Protein AF-A0A966WEQ5-F1 (afdb_monomer)

Secondary structure (DSSP, 8-state):
--HHHHHHHT-PPPHHHHHHHHHHHHHHHHHHHHT-HHHHHSSS---STTHHHHHHHHHHIIIIIGGGT-S-EEE-SSTT-EEETSSS-HHHHHHHHHHHTTS-HHHHHHHHHHHHHHHHHHHHHHHHHHTT--

Sequence (134 aa):
MNAILKRYFSRRWSAQQVTSLVVVAGSTLMLLMTLHPELILRNNTPTGGDMGAHVYGPAYLRDFLLPHFRLTGWSNDWYSGFPMYRFYMVVPALAVLIVDLILPYGIALKIIAVLGILTLPVCTWLFGKFAKFL

Foldseek 3Di:
DDPVVVVVVVDDDDPVRVVLCCVLVVQLVVLCVVLPVVQLQDQDADDDDCSVVVLVQLVCCVPPAVVVPHQKDWDCPPPNIDIHPPPDDSVLSVQLVVQCVPGPSRNSNSCSVCVCVSCVSVVVSVVCVVVVVD

Radius of gyration: 20.9 Å; Cα contacts (8 Å, |Δi|>4): 99; chains: 1; bounding box: 40×43×58 Å

Mean predicted aligned error: 5.88 Å

Structure (mmCIF, N/CA/C/O backbone):
data_AF-A0A966WEQ5-F1
#
_entry.id   AF-A0A966WEQ5-F1
#
loop_
_atom_site.group_PDB
_atom_site.id
_atom_site.type_symbol
_atom_site.label_atom_id
_atom_site.label_alt_id
_atom_site.label_comp_id
_atom_site.label_asym_id
_atom_site.label_entity_id
_atom_site.label_seq_id
_atom_site.pdbx_PDB_ins_code
_atom_site.Cartn_x
_atom_site.Cartn_y
_atom_site.Cartn_z
_atom_site.occupancy
_atom_site.B_iso_or_equiv
_atom_site.auth_seq_id
_atom_site.auth_comp_id
_atom_site.auth_asym_id
_atom_site.auth_atom_id
_atom_site.pdbx_PDB_model_num
ATOM 1 N N . MET A 1 1 ? -7.511 -29.921 34.103 1.00 56.97 1 MET A N 1
ATOM 2 C CA . MET A 1 1 ? -7.525 -28.743 33.201 1.00 56.97 1 MET A CA 1
ATOM 3 C C . MET A 1 1 ? -6.864 -27.569 3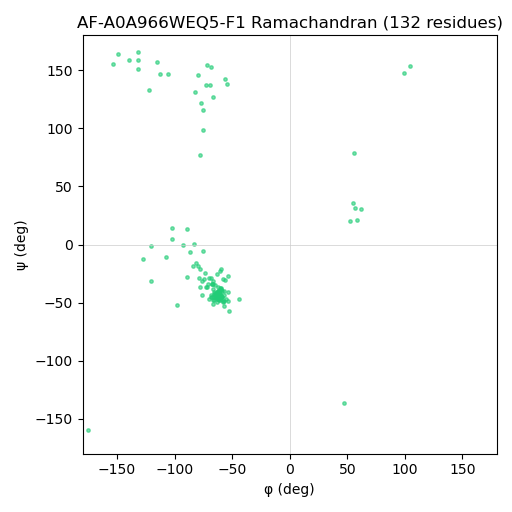3.920 1.00 56.97 1 MET A C 1
ATOM 5 O O . MET A 1 1 ? -7.384 -27.141 34.943 1.00 56.97 1 MET A O 1
ATOM 9 N N . ASN A 1 2 ? -5.683 -27.136 33.459 1.00 64.94 2 ASN A N 1
ATOM 10 C CA . ASN A 1 2 ? -4.792 -26.196 34.162 1.00 64.94 2 ASN A CA 1
ATOM 11 C C . ASN A 1 2 ? -5.479 -24.865 34.522 1.00 64.94 2 ASN A C 1
ATOM 13 O O . ASN A 1 2 ? -6.236 -24.317 33.723 1.00 64.94 2 ASN A O 1
ATOM 17 N N . ALA A 1 3 ? -5.166 -24.308 35.698 1.00 63.34 3 ALA A N 1
ATOM 18 C CA . ALA A 1 3 ? -5.679 -23.012 36.170 1.00 63.34 3 ALA A CA 1
ATOM 19 C C . ALA A 1 3 ? -5.435 -21.860 35.169 1.00 63.34 3 ALA A C 1
ATOM 21 O O . ALA A 1 3 ? -6.223 -20.920 35.085 1.00 63.34 3 ALA A O 1
ATOM 22 N N . ILE A 1 4 ? -4.389 -21.984 34.348 1.00 61.75 4 ILE A N 1
ATOM 23 C CA . ILE A 1 4 ? -4.057 -21.076 33.243 1.00 61.75 4 ILE A CA 1
ATOM 24 C C . ILE A 1 4 ? -5.142 -21.095 32.155 1.00 61.75 4 ILE A C 1
ATOM 26 O O . ILE A 1 4 ? -5.606 -20.035 31.745 1.00 61.75 4 ILE A O 1
ATOM 30 N N . LEU A 1 5 ? -5.607 -22.279 31.736 1.00 58.69 5 LEU A N 1
ATOM 31 C CA . LEU A 1 5 ? -6.692 -22.419 30.755 1.00 58.69 5 LEU A CA 1
ATOM 32 C C . LEU A 1 5 ? -7.995 -21.828 31.303 1.00 58.69 5 LEU A C 1
ATOM 34 O O . LEU A 1 5 ? -8.646 -21.047 30.615 1.00 58.69 5 LEU A O 1
ATOM 38 N N . LYS A 1 6 ? -8.332 -22.097 32.574 1.00 57.22 6 LYS A N 1
ATOM 39 C CA . LYS A 1 6 ? -9.501 -21.475 33.222 1.00 57.22 6 LYS A CA 1
ATOM 40 C C . LYS A 1 6 ? -9.428 -19.945 33.210 1.00 57.22 6 LYS A C 1
ATOM 42 O O . LYS A 1 6 ? -10.441 -19.325 32.929 1.00 57.22 6 LYS A O 1
ATOM 47 N N . ARG A 1 7 ? -8.256 -19.342 33.442 1.00 57.62 7 ARG A N 1
ATOM 48 C CA . ARG A 1 7 ? -8.062 -17.878 33.438 1.00 57.62 7 ARG A CA 1
ATOM 49 C C . ARG A 1 7 ? -8.247 -17.239 32.055 1.00 57.62 7 ARG A C 1
ATOM 51 O O . ARG A 1 7 ? -8.742 -16.116 31.982 1.00 57.62 7 ARG A O 1
ATOM 58 N N . TYR A 1 8 ? -7.879 -17.936 30.977 1.00 58.94 8 TYR A N 1
ATOM 59 C CA . TYR A 1 8 ? -8.161 -17.485 29.607 1.00 58.94 8 TYR A CA 1
ATOM 60 C C . TYR A 1 8 ? -9.660 -17.541 29.290 1.00 58.94 8 TYR A C 1
ATOM 62 O O . TYR A 1 8 ? -10.205 -16.575 28.763 1.00 58.94 8 TYR A O 1
ATOM 70 N N . PHE A 1 9 ? -10.340 -18.624 29.678 1.00 59.03 9 PHE A N 1
ATOM 71 C CA . PHE A 1 9 ? -11.778 -18.794 29.434 1.00 59.03 9 PHE A CA 1
ATOM 72 C C . PHE A 1 9 ? -12.679 -17.999 30.399 1.00 59.03 9 PHE A C 1
ATOM 74 O O . PHE A 1 9 ? -13.825 -17.717 30.066 1.00 59.03 9 PHE A O 1
ATOM 81 N N . SER A 1 10 ? -12.190 -17.602 31.580 1.00 60.56 10 SER A N 1
ATOM 82 C CA . SER A 1 10 ? -12.974 -16.874 32.592 1.00 60.56 10 SER A CA 1
ATOM 83 C C . SER A 1 10 ? -12.871 -15.350 32.494 1.00 60.56 10 SER A C 1
ATOM 85 O O . SER A 1 10 ? -13.453 -14.645 33.323 1.00 60.56 10 SER A O 1
ATOM 87 N N . ARG A 1 11 ? -12.101 -14.810 31.541 1.00 73.06 11 ARG A N 1
ATOM 88 C CA . ARG A 1 11 ? -11.922 -13.361 31.405 1.00 73.06 11 ARG A CA 1
ATOM 89 C C . ARG A 1 11 ? -13.178 -12.741 30.794 1.00 73.06 11 ARG A C 1
ATOM 91 O O . ARG A 1 11 ? -13.363 -12.749 29.581 1.00 73.06 11 ARG A O 1
ATOM 98 N N . ARG A 1 12 ? -14.040 -12.184 31.647 1.00 81.56 12 ARG A N 1
ATOM 99 C CA . ARG A 1 12 ? -15.181 -11.370 31.211 1.00 81.56 12 ARG A CA 1
ATOM 100 C C . ARG A 1 12 ? -14.663 -10.089 30.561 1.00 81.56 12 ARG A C 1
ATOM 102 O O . ARG A 1 12 ? -13.841 -9.385 31.147 1.00 81.56 12 ARG A O 1
ATOM 109 N N . TRP A 1 13 ? -15.119 -9.822 29.344 1.00 85.06 13 TRP A N 1
ATOM 110 C CA . TRP A 1 13 ? -14.806 -8.592 28.626 1.00 85.06 13 TRP A CA 1
ATOM 111 C C . TRP A 1 13 ? -15.572 -7.434 29.264 1.00 85.06 13 TRP A C 1
ATOM 113 O O . TRP A 1 13 ? -16.745 -7.589 29.606 1.00 85.06 13 TRP A O 1
ATOM 123 N N . SER A 1 14 ? -14.922 -6.282 29.439 1.00 90.75 14 SER A N 1
ATOM 124 C CA . SER A 1 14 ? -15.632 -5.077 29.872 1.00 90.75 14 SER A CA 1
ATOM 125 C C . SER A 1 14 ? -16.510 -4.541 28.737 1.00 90.75 14 SER A C 1
ATOM 127 O O . SER A 1 14 ? -16.202 -4.745 27.561 1.00 90.75 14 SER A O 1
ATOM 129 N N . ALA A 1 15 ? -17.579 -3.813 29.075 1.00 91.19 15 ALA A N 1
ATOM 130 C CA . ALA A 1 15 ? -18.443 -3.180 28.076 1.00 91.19 15 ALA A CA 1
ATOM 131 C C . ALA A 1 15 ? -17.632 -2.304 27.106 1.00 91.19 15 ALA A C 1
ATOM 133 O O . ALA A 1 15 ? -17.809 -2.385 25.898 1.00 91.19 15 ALA A O 1
ATOM 134 N N . GLN A 1 16 ? -16.651 -1.564 27.623 1.00 90.19 16 GLN A N 1
ATOM 135 C CA . GLN A 1 16 ? -15.736 -0.758 26.819 1.00 90.19 16 GLN A CA 1
ATOM 136 C C . GLN A 1 16 ? -14.917 -1.588 25.816 1.00 90.19 16 GLN A C 1
ATOM 138 O O . GLN A 1 16 ? -14.740 -1.168 24.671 1.00 90.19 16 GLN A O 1
ATOM 143 N N . GLN A 1 17 ? -14.407 -2.758 26.222 1.00 91.75 17 GLN A N 1
ATOM 144 C CA . GLN A 1 17 ? -13.651 -3.642 25.328 1.00 91.75 17 GLN A CA 1
ATOM 145 C C . GLN A 1 17 ? -14.536 -4.191 24.211 1.00 91.75 17 GLN A C 1
ATOM 147 O O . GLN A 1 17 ? -14.103 -4.237 23.061 1.00 91.75 17 GLN A O 1
ATOM 152 N N . VAL A 1 18 ? -15.773 -4.568 24.545 1.00 94.75 18 VAL A N 1
ATOM 153 C CA . VAL A 1 18 ? -16.762 -5.026 23.564 1.00 94.75 18 VAL A CA 1
ATOM 154 C C . VAL A 1 18 ? -17.101 -3.897 22.591 1.00 94.75 18 VAL A C 1
ATOM 156 O O . VAL A 1 18 ? -16.988 -4.092 21.385 1.00 94.75 18 VAL A O 1
ATOM 159 N N . THR A 1 19 ? -17.419 -2.699 23.088 1.00 94.62 19 THR A N 1
ATOM 160 C CA . THR A 1 19 ? -17.726 -1.535 22.243 1.00 94.62 19 THR A CA 1
ATOM 161 C C . THR A 1 19 ? -16.558 -1.176 21.328 1.00 94.62 19 THR A C 1
ATOM 163 O O . THR A 1 19 ? -16.760 -0.980 20.134 1.00 94.62 19 THR A O 1
ATOM 166 N N . SER A 1 20 ? -15.327 -1.152 21.848 1.00 95.38 20 SER A N 1
ATOM 167 C CA . SER A 1 20 ? -14.131 -0.867 21.042 1.00 95.38 20 SER A CA 1
ATOM 168 C C . SER A 1 20 ? -13.955 -1.882 19.915 1.00 95.38 20 SER A C 1
ATOM 170 O O . SER A 1 20 ? -13.705 -1.498 18.776 1.00 95.38 20 SER A O 1
ATOM 172 N N . LEU A 1 21 ? -14.115 -3.174 20.223 1.00 95.81 21 LEU A N 1
ATOM 173 C CA . LEU A 1 21 ? -14.024 -4.236 19.227 1.00 95.81 21 LEU A CA 1
ATOM 174 C C . LEU A 1 21 ? -15.092 -4.065 18.143 1.00 95.81 21 LEU A C 1
ATOM 176 O O . LEU A 1 21 ? -14.761 -4.119 16.964 1.00 95.81 21 LEU A O 1
ATOM 180 N N . VAL A 1 22 ? -16.347 -3.829 18.535 1.00 97.75 22 VAL A N 1
ATOM 181 C CA . VAL A 1 22 ? -17.471 -3.656 17.603 1.00 97.75 22 VAL A CA 1
ATOM 182 C C . VAL A 1 22 ? -17.255 -2.450 16.694 1.00 97.75 22 VAL A C 1
ATOM 184 O O . VAL A 1 22 ? -17.427 -2.568 15.485 1.00 97.75 22 VAL A O 1
ATOM 187 N N . VAL A 1 23 ? -16.839 -1.308 17.245 1.00 97.25 23 VAL A N 1
ATOM 188 C CA . VAL A 1 23 ? -16.619 -0.078 16.470 1.00 97.25 23 VAL A CA 1
ATOM 189 C C . VAL A 1 23 ? -15.461 -0.250 15.491 1.00 97.25 23 VAL A C 1
ATOM 191 O O . VAL A 1 23 ? -15.611 0.065 14.312 1.00 97.25 23 VAL A O 1
ATOM 194 N N . VAL A 1 24 ? -14.321 -0.780 15.946 1.00 97.94 24 VAL A N 1
ATOM 195 C CA . VAL A 1 24 ? -13.139 -0.969 15.092 1.00 97.94 24 VAL A CA 1
ATOM 196 C C . VAL A 1 24 ? -13.418 -2.011 14.013 1.00 97.94 24 VAL A C 1
ATOM 198 O O . VAL A 1 24 ? -13.231 -1.725 12.834 1.00 97.94 24 VAL A O 1
ATOM 201 N N . ALA A 1 25 ? -13.924 -3.190 14.388 1.00 98.00 25 ALA A N 1
ATOM 202 C CA . ALA A 1 25 ? -14.225 -4.253 13.435 1.00 98.00 25 ALA A CA 1
ATOM 203 C C . ALA A 1 25 ? -15.325 -3.837 12.451 1.00 98.00 25 ALA A C 1
ATOM 205 O O . ALA A 1 25 ? -15.183 -4.064 11.253 1.00 98.00 25 ALA A O 1
ATOM 206 N N . GLY A 1 26 ? -16.387 -3.185 12.934 1.00 98.19 26 GLY A N 1
ATOM 207 C CA . GLY A 1 26 ? -17.475 -2.683 12.098 1.00 98.19 26 GLY A CA 1
ATOM 208 C C . GLY A 1 26 ? -16.999 -1.637 11.092 1.00 98.19 26 GLY A C 1
ATOM 209 O O . GLY A 1 26 ? -17.312 -1.744 9.909 1.00 98.19 26 GLY A O 1
ATOM 210 N N . SER A 1 27 ? -16.174 -0.681 11.528 1.00 98.06 27 SER A N 1
ATOM 211 C CA . SER A 1 27 ? -15.609 0.352 10.647 1.00 98.06 27 SER A CA 1
ATOM 212 C C . SER A 1 27 ? -14.660 -0.247 9.607 1.00 98.06 27 SER A C 1
ATOM 214 O O . SER A 1 27 ? -14.767 0.066 8.424 1.00 98.06 27 SER A O 1
ATOM 216 N N . THR A 1 28 ? -13.763 -1.153 10.011 1.00 98.12 28 THR A N 1
ATOM 217 C CA . THR A 1 28 ? -12.863 -1.849 9.078 1.00 98.12 28 THR A CA 1
ATOM 218 C C . THR A 1 28 ? -13.641 -2.699 8.072 1.00 98.12 28 THR A C 1
ATOM 220 O O . THR A 1 28 ? -13.312 -2.688 6.887 1.00 98.12 28 THR A O 1
ATOM 223 N N . LEU A 1 29 ? -14.691 -3.403 8.509 1.00 98.00 29 LEU A N 1
ATOM 224 C CA . LEU A 1 29 ? -15.544 -4.197 7.624 1.00 98.00 29 LEU A CA 1
ATOM 225 C C . LEU A 1 29 ? -16.287 -3.309 6.623 1.00 98.00 29 LEU A C 1
ATOM 227 O O . LEU A 1 29 ? -16.309 -3.620 5.437 1.00 98.00 29 LEU A O 1
ATOM 231 N N . MET A 1 30 ? -16.849 -2.187 7.075 1.00 98.06 30 MET A N 1
ATOM 232 C CA . MET A 1 30 ? -17.507 -1.216 6.200 1.00 98.06 30 MET A CA 1
ATOM 233 C C . MET A 1 30 ? -16.544 -0.679 5.132 1.00 98.06 30 MET A C 1
ATOM 235 O O . MET A 1 30 ? -16.899 -0.637 3.953 1.00 98.06 30 MET A O 1
ATOM 239 N N . LEU A 1 31 ? -15.315 -0.317 5.522 1.00 97.94 31 LEU A N 1
ATOM 240 C CA . LEU A 1 31 ? -14.275 0.116 4.584 1.00 97.94 31 LEU A CA 1
ATOM 241 C C . LEU A 1 31 ? -13.941 -0.982 3.568 1.00 97.94 31 LEU A C 1
ATOM 243 O O . LEU A 1 31 ? -13.909 -0.708 2.372 1.00 97.94 31 LEU A O 1
ATOM 247 N N . LEU A 1 32 ? -13.753 -2.226 4.019 1.00 97.56 32 LEU A N 1
ATOM 248 C CA . LEU A 1 32 ? -13.484 -3.359 3.131 1.00 97.56 32 LEU A CA 1
ATOM 249 C C . LEU A 1 32 ? -14.60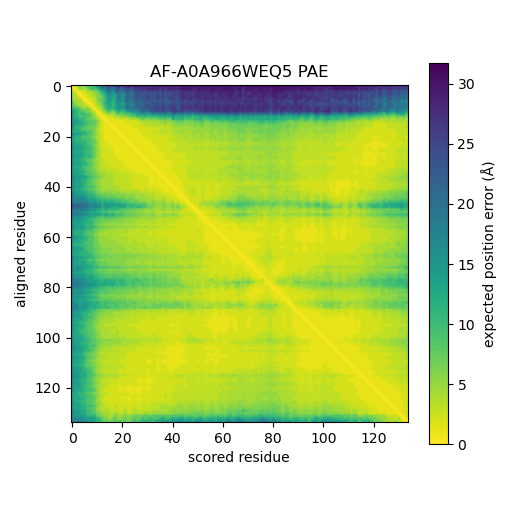4 -3.566 2.107 1.00 97.56 32 LEU A C 1
ATOM 251 O O . LEU A 1 32 ? -14.318 -3.744 0.928 1.00 97.56 32 LEU A O 1
ATOM 255 N N . MET A 1 33 ? -15.865 -3.509 2.540 1.00 98.00 33 MET A N 1
ATOM 256 C CA . MET A 1 33 ? -17.015 -3.683 1.647 1.00 98.00 33 MET A CA 1
ATOM 257 C C . MET A 1 33 ? -17.147 -2.533 0.643 1.00 98.00 33 MET A C 1
ATOM 259 O O . MET A 1 33 ? -17.507 -2.767 -0.505 1.00 98.00 33 MET A O 1
ATOM 263 N N . THR A 1 34 ? -16.787 -1.309 1.041 1.00 96.44 34 THR A N 1
ATOM 264 C CA . THR A 1 34 ? -16.768 -0.134 0.147 1.00 96.44 34 THR A CA 1
ATOM 265 C C . THR A 1 34 ? -15.673 -0.244 -0.918 1.00 96.44 34 THR A C 1
ATOM 267 O O . THR A 1 34 ? -15.807 0.290 -2.014 1.00 96.44 34 THR A O 1
ATOM 270 N N . LEU A 1 35 ? -14.583 -0.950 -0.609 1.00 94.88 35 LEU A N 1
ATOM 271 C CA . LEU A 1 35 ? -13.460 -1.166 -1.520 1.00 94.88 35 LEU A CA 1
ATOM 272 C C . LEU A 1 35 ? -13.672 -2.320 -2.508 1.00 94.88 35 LEU A C 1
ATOM 274 O O . LEU A 1 35 ? -12.772 -2.563 -3.311 1.00 94.88 35 LEU A O 1
ATOM 278 N N . HIS A 1 36 ? -14.823 -3.004 -2.477 1.00 95.38 36 HIS A N 1
ATOM 279 C CA . HIS A 1 36 ? -15.149 -4.103 -3.391 1.00 95.38 36 HIS A CA 1
ATOM 280 C C . HIS A 1 36 ? -14.085 -5.223 -3.363 1.00 95.38 36 HIS A C 1
ATOM 282 O O . HIS A 1 36 ? -13.216 -5.286 -4.242 1.00 95.38 36 HIS A O 1
ATOM 288 N N . PRO A 1 37 ? -14.094 -6.115 -2.349 1.00 96.38 37 PRO A N 1
ATOM 289 C CA . PRO A 1 37 ? -13.027 -7.099 -2.133 1.00 96.38 37 PRO A CA 1
ATOM 290 C C . PRO A 1 37 ? -12.768 -8.012 -3.343 1.00 96.38 37 PRO A C 1
ATOM 292 O O . PRO A 1 37 ? -11.630 -8.411 -3.594 1.00 96.38 37 PRO A O 1
ATOM 295 N N . GLU A 1 38 ? -13.792 -8.293 -4.143 1.00 97.06 38 GLU A N 1
ATOM 296 C CA . GLU A 1 38 ? -13.685 -9.026 -5.401 1.00 97.06 38 GLU A CA 1
ATOM 297 C C . GLU A 1 38 ? -12.802 -8.310 -6.434 1.00 97.06 38 GLU A C 1
ATOM 299 O O . GLU A 1 38 ? -12.045 -8.954 -7.163 1.00 97.06 38 GLU A O 1
ATOM 304 N N . LEU A 1 39 ? -12.845 -6.975 -6.481 1.00 95.88 39 LEU A N 1
ATOM 305 C CA . LEU A 1 39 ? -12.028 -6.174 -7.389 1.00 95.88 39 LEU A CA 1
ATOM 306 C C . LEU A 1 39 ? -10.583 -6.085 -6.912 1.00 95.88 39 LEU A C 1
ATOM 308 O O . LEU A 1 39 ? -9.684 -6.058 -7.751 1.00 95.88 39 LEU A O 1
ATOM 312 N N . ILE A 1 40 ? -10.337 -6.106 -5.599 1.00 96.00 40 ILE A N 1
ATOM 313 C CA . ILE A 1 40 ? -8.979 -6.154 -5.032 1.00 96.00 40 ILE A CA 1
ATOM 314 C C . ILE A 1 40 ? -8.255 -7.418 -5.513 1.00 96.00 40 ILE A C 1
ATOM 316 O O . ILE A 1 40 ? -7.112 -7.343 -5.961 1.00 96.00 40 ILE A O 1
ATOM 320 N N . LEU A 1 41 ? -8.945 -8.562 -5.491 1.00 97.00 41 LEU A N 1
ATOM 321 C CA . LEU A 1 41 ? -8.378 -9.869 -5.840 1.00 97.00 41 LEU A CA 1
ATOM 322 C C . LEU A 1 41 ? -8.432 -10.198 -7.339 1.00 97.00 41 LEU A C 1
ATOM 324 O O . LEU A 1 41 ? -7.870 -11.202 -7.772 1.00 97.00 41 LEU A O 1
ATOM 328 N N . ARG A 1 42 ? -9.086 -9.372 -8.160 1.00 97.19 42 ARG A N 1
ATOM 329 C CA . ARG A 1 42 ? -9.134 -9.581 -9.612 1.00 97.19 42 ARG A CA 1
ATOM 330 C C . ARG A 1 42 ? -7.761 -9.336 -10.240 1.00 97.19 42 ARG A C 1
ATOM 332 O O . ARG A 1 42 ? -7.103 -8.353 -9.916 1.00 97.19 42 ARG A O 1
ATOM 339 N N . ASN A 1 43 ? -7.328 -10.176 -11.178 1.00 96.75 43 ASN A N 1
ATOM 340 C CA . ASN A 1 43 ? -6.044 -9.984 -11.862 1.00 96.75 43 ASN A CA 1
ATOM 341 C C . ASN A 1 43 ? -6.135 -8.894 -12.948 1.00 96.75 43 ASN A C 1
ATOM 343 O O . ASN A 1 43 ? -6.269 -9.179 -14.135 1.00 96.75 43 ASN A O 1
ATOM 347 N N . ASN A 1 44 ? -6.138 -7.636 -12.516 1.00 94.81 44 ASN A N 1
ATOM 348 C CA . ASN A 1 44 ? -6.086 -6.440 -13.349 1.00 94.81 44 ASN A CA 1
ATOM 349 C C . ASN A 1 44 ? -5.369 -5.313 -12.591 1.00 94.81 44 ASN A C 1
ATOM 351 O O . ASN A 1 44 ? -5.195 -5.379 -11.369 1.00 94.81 44 ASN A O 1
ATOM 355 N N . THR A 1 45 ? -4.951 -4.280 -13.312 1.00 93.00 45 THR A N 1
ATOM 356 C CA . THR A 1 45 ? -4.380 -3.073 -12.712 1.00 93.00 45 THR A CA 1
ATOM 357 C C . THR A 1 45 ? -5.489 -2.161 -12.176 1.00 93.00 45 THR A C 1
ATOM 359 O O . THR A 1 45 ? -6.579 -2.117 -12.754 1.00 93.00 45 THR A O 1
ATOM 362 N N . PRO A 1 46 ? -5.259 -1.444 -11.060 1.00 92.12 46 PRO A N 1
ATOM 363 C CA . PRO A 1 46 ? -6.202 -0.436 -10.595 1.00 92.12 46 PRO A CA 1
ATOM 364 C C . PRO A 1 46 ? -6.243 0.760 -11.549 1.00 92.12 46 PRO A C 1
ATOM 366 O O . PRO A 1 46 ? -5.259 1.095 -12.209 1.00 92.12 46 PRO A O 1
ATOM 369 N N . THR A 1 47 ? -7.387 1.433 -11.570 1.00 87.88 47 THR A N 1
ATOM 370 C CA . THR A 1 47 ? -7.642 2.634 -12.371 1.00 87.88 47 THR A CA 1
ATOM 371 C C . THR A 1 47 ? -8.271 3.724 -11.504 1.00 87.88 47 THR A C 1
ATOM 373 O O . THR A 1 47 ? -8.789 3.433 -10.427 1.00 87.88 47 THR A O 1
ATOM 376 N N . GLY A 1 48 ? -8.289 4.961 -12.003 1.00 86.62 48 GLY A N 1
ATOM 377 C CA . GLY A 1 48 ? -8.871 6.119 -11.316 1.00 86.62 48 GLY A CA 1
ATOM 378 C C . GLY A 1 48 ? -7.820 6.979 -10.614 1.00 86.62 48 GLY A C 1
ATOM 379 O O . GLY A 1 48 ? -6.790 6.472 -10.167 1.00 86.62 48 GLY A O 1
ATOM 380 N N . GLY A 1 49 ? -8.074 8.290 -10.550 1.00 87.81 49 GLY A N 1
ATOM 381 C CA . GLY A 1 49 ? -7.090 9.272 -10.083 1.00 87.81 49 GLY A CA 1
ATOM 382 C C . GLY A 1 49 ? -5.718 9.049 -10.730 1.00 87.81 49 GLY A C 1
ATOM 383 O O . GLY A 1 49 ? -5.628 8.708 -11.910 1.00 87.81 49 GLY A O 1
ATOM 384 N N . ASP A 1 50 ? -4.667 9.126 -9.919 1.00 89.19 50 ASP A N 1
ATOM 385 C CA . ASP A 1 50 ? -3.282 8.941 -10.365 1.00 89.19 50 ASP A CA 1
ATOM 386 C C . ASP A 1 50 ? -2.800 7.479 -10.307 1.00 89.19 50 ASP A C 1
ATOM 388 O O . ASP A 1 50 ? -1.606 7.203 -10.449 1.00 89.19 50 ASP A O 1
ATOM 392 N N . MET A 1 51 ? -3.698 6.496 -10.132 1.00 90.44 51 MET A N 1
ATOM 393 C CA . MET A 1 51 ? -3.297 5.082 -10.046 1.00 90.44 51 MET A CA 1
ATOM 394 C C . MET A 1 51 ? -2.541 4.605 -11.289 1.00 90.44 51 MET A C 1
ATOM 396 O O . MET A 1 51 ? -1.646 3.775 -11.162 1.00 90.44 51 MET A O 1
ATOM 400 N N . GLY A 1 52 ? -2.820 5.168 -12.470 1.00 83.31 52 GLY A N 1
ATOM 401 C CA . GLY A 1 52 ? -2.060 4.866 -13.687 1.00 83.31 52 GLY A CA 1
ATOM 402 C C . GLY A 1 52 ? -0.563 5.179 -13.554 1.00 83.31 52 GLY A C 1
ATOM 403 O O . GLY A 1 52 ? 0.271 4.375 -13.966 1.00 83.31 52 GLY A O 1
ATOM 404 N N . ALA A 1 53 ? -0.211 6.287 -12.896 1.00 87.00 53 ALA A N 1
ATOM 405 C CA . ALA A 1 53 ? 1.182 6.631 -12.613 1.00 87.00 53 ALA A CA 1
ATOM 406 C C . ALA A 1 53 ? 1.786 5.715 -11.532 1.00 87.00 53 ALA A C 1
ATOM 408 O O . ALA A 1 53 ? 2.947 5.310 -11.620 1.00 87.00 53 ALA A O 1
ATOM 409 N N . HIS A 1 54 ? 0.987 5.326 -10.534 1.00 92.50 54 HIS A N 1
ATOM 410 C CA . HIS A 1 54 ? 1.429 4.427 -9.464 1.00 92.50 54 HIS A CA 1
ATOM 411 C C . HIS A 1 54 ? 1.590 2.965 -9.899 1.00 92.50 54 HIS A C 1
ATOM 413 O O . HIS A 1 54 ? 2.387 2.252 -9.297 1.00 92.50 54 HIS A O 1
ATOM 419 N N . VAL A 1 55 ? 0.898 2.523 -10.952 1.00 94.62 55 VAL A N 1
ATOM 420 C CA . VAL A 1 55 ? 1.115 1.213 -11.593 1.00 94.62 55 VAL A CA 1
ATOM 421 C C . VAL A 1 55 ? 2.468 1.159 -12.285 1.00 94.62 55 VAL A C 1
ATOM 423 O O . VAL A 1 55 ? 3.104 0.111 -12.298 1.00 94.62 55 VAL A O 1
ATOM 426 N N . TYR A 1 56 ? 2.938 2.268 -12.840 1.00 94.62 56 TYR A N 1
ATOM 427 C CA . TYR A 1 56 ? 4.199 2.292 -13.562 1.00 94.62 56 TYR A CA 1
ATOM 428 C C . TYR A 1 56 ? 5.426 2.273 -12.636 1.00 94.62 56 TYR A C 1
ATOM 430 O O . TYR A 1 56 ? 6.374 1.533 -12.891 1.00 94.62 56 TYR A O 1
ATOM 438 N N . GLY A 1 57 ? 5.414 3.056 -11.551 1.00 94.56 57 GLY A N 1
ATOM 439 C CA . GLY A 1 57 ? 6.596 3.257 -10.705 1.00 94.56 57 GLY A CA 1
ATOM 440 C C . GLY A 1 57 ? 7.254 1.955 -10.219 1.00 94.56 57 GLY A C 1
ATOM 441 O O . GLY A 1 57 ? 8.442 1.753 -10.484 1.00 94.56 57 GLY A O 1
ATOM 442 N N . PRO A 1 58 ? 6.526 1.058 -9.521 1.00 96.25 58 PRO A N 1
ATOM 443 C CA . PRO A 1 58 ? 7.113 -0.171 -8.999 1.00 96.25 58 PRO A CA 1
ATOM 444 C C . PRO A 1 58 ? 7.588 -1.107 -10.116 1.00 96.25 58 PRO A C 1
ATOM 446 O O . PRO A 1 58 ? 8.641 -1.719 -9.973 1.00 96.25 58 PRO A O 1
ATOM 449 N N . ALA A 1 59 ? 6.889 -1.163 -11.254 1.00 96.38 59 ALA A N 1
ATOM 450 C CA . ALA A 1 59 ? 7.349 -1.916 -12.420 1.00 96.38 59 ALA A CA 1
ATOM 451 C C . ALA A 1 59 ? 8.693 -1.373 -12.936 1.00 96.38 59 ALA A C 1
ATOM 453 O O . ALA A 1 59 ? 9.640 -2.137 -13.103 1.00 96.38 59 ALA A O 1
ATOM 454 N N . TYR A 1 60 ? 8.833 -0.050 -13.069 1.00 96.44 60 TYR A N 1
ATOM 455 C CA . TYR A 1 60 ? 10.105 0.558 -13.462 1.00 96.44 60 TYR A CA 1
ATOM 456 C C . TYR A 1 60 ? 11.224 0.294 -12.440 1.00 96.44 60 TYR A C 1
ATOM 458 O O . TYR A 1 60 ? 12.364 0.002 -12.807 1.00 96.44 60 TYR A O 1
ATOM 466 N N . LEU A 1 61 ? 10.903 0.357 -11.141 1.00 97.25 61 LEU A N 1
ATOM 467 C CA . LEU A 1 61 ? 11.829 0.007 -10.061 1.00 97.25 61 LEU A CA 1
ATOM 468 C C . LEU A 1 61 ? 12.335 -1.431 -10.213 1.00 97.25 61 LEU A C 1
ATOM 470 O O . LEU A 1 61 ? 13.545 -1.647 -10.172 1.00 97.25 61 LEU A O 1
ATOM 474 N N . ARG A 1 62 ? 11.427 -2.390 -10.426 1.00 97.38 62 ARG A N 1
ATOM 475 C CA . ARG A 1 62 ? 11.738 -3.814 -10.613 1.00 97.38 62 ARG A CA 1
ATOM 476 C C . ARG A 1 62 ? 12.593 -4.065 -11.847 1.00 97.38 62 ARG A C 1
ATOM 478 O O . ARG A 1 62 ? 13.576 -4.791 -11.754 1.00 97.38 62 ARG A O 1
ATOM 485 N N . ASP A 1 63 ? 12.220 -3.467 -12.972 1.00 97.50 63 ASP A N 1
ATOM 486 C CA . ASP A 1 63 ? 12.747 -3.862 -14.279 1.00 97.50 63 ASP A CA 1
ATOM 487 C C . ASP A 1 63 ? 14.034 -3.107 -14.646 1.00 97.50 63 ASP A C 1
ATOM 489 O O . ASP A 1 63 ? 14.892 -3.653 -15.338 1.00 97.50 63 ASP A O 1
ATOM 493 N N . PHE A 1 64 ? 14.222 -1.879 -14.144 1.00 97.06 64 PHE A N 1
ATOM 494 C CA . PHE A 1 64 ? 15.345 -1.020 -14.547 1.00 97.06 64 PHE A CA 1
ATOM 495 C C . PHE A 1 64 ? 16.269 -0.604 -13.402 1.00 97.06 64 PHE A C 1
ATOM 497 O O . PHE A 1 64 ? 17.465 -0.415 -13.628 1.00 97.06 64 PHE A O 1
ATOM 504 N N . LEU A 1 65 ? 15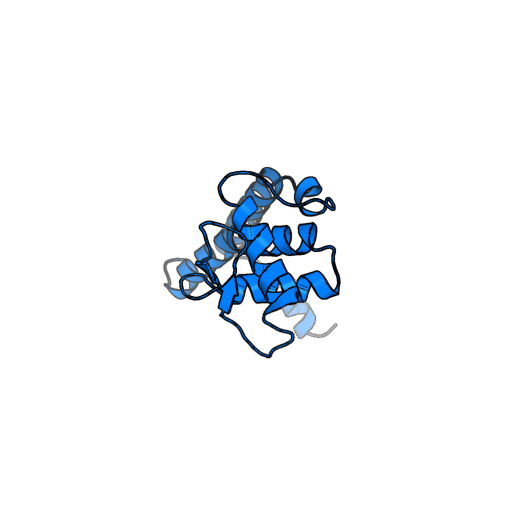.767 -0.445 -12.174 1.00 97.50 65 LEU A N 1
ATOM 505 C CA . LEU A 1 65 ? 16.568 0.110 -11.074 1.00 97.50 65 LEU A CA 1
ATOM 506 C C . LEU A 1 65 ? 17.160 -0.971 -10.162 1.00 97.50 65 LEU A C 1
ATOM 508 O O . LEU A 1 65 ? 18.376 -0.992 -9.955 1.00 97.50 65 LEU A O 1
ATOM 512 N N . LEU A 1 66 ? 16.335 -1.891 -9.656 1.00 97.81 66 LEU A N 1
ATOM 513 C CA . LEU A 1 66 ? 16.771 -2.961 -8.754 1.00 97.81 66 LEU A CA 1
ATOM 514 C C . LEU A 1 66 ? 17.841 -3.891 -9.352 1.00 97.81 66 LEU A C 1
ATOM 516 O O . LEU A 1 66 ? 18.776 -4.210 -8.614 1.00 97.81 66 LEU A O 1
ATOM 520 N N . PRO A 1 67 ? 17.816 -4.259 -10.652 1.00 97.94 67 PRO A N 1
ATOM 521 C CA . PRO A 1 67 ? 18.881 -5.062 -11.261 1.00 97.94 67 PRO A CA 1
ATOM 522 C C . PRO A 1 67 ? 20.255 -4.381 -11.213 1.00 97.94 67 PRO A C 1
ATOM 524 O O . PRO A 1 67 ? 21.286 -5.045 -11.240 1.00 97.94 67 PRO A O 1
ATOM 527 N N . HIS A 1 68 ? 20.270 -3.051 -11.098 1.00 97.50 68 HIS A N 1
ATOM 528 C CA . HIS A 1 68 ? 21.475 -2.233 -10.984 1.00 97.50 68 HIS A CA 1
ATOM 529 C C . HIS A 1 68 ? 21.739 -1.770 -9.543 1.00 97.50 68 HIS A C 1
ATOM 531 O O . HIS A 1 68 ? 22.530 -0.849 -9.336 1.00 97.50 68 HIS A O 1
ATOM 537 N N . PHE A 1 69 ? 21.070 -2.372 -8.550 1.00 97.19 69 PHE A N 1
ATOM 538 C CA . PHE A 1 69 ? 21.154 -2.014 -7.129 1.00 97.19 69 PHE A CA 1
ATOM 539 C C . PHE A 1 69 ? 20.837 -0.537 -6.849 1.00 97.19 69 PHE A C 1
ATOM 541 O O . PHE A 1 69 ? 21.432 0.096 -5.975 1.00 97.19 69 PHE A O 1
ATOM 548 N N . ARG A 1 70 ? 19.888 0.035 -7.601 1.00 97.06 70 ARG A N 1
ATOM 549 C CA . ARG A 1 70 ? 19.440 1.423 -7.446 1.00 97.06 70 ARG A CA 1
ATOM 550 C C . ARG A 1 70 ? 18.008 1.488 -6.936 1.00 97.06 70 ARG A C 1
ATOM 552 O O . ARG A 1 70 ? 17.166 0.668 -7.283 1.00 97.06 70 ARG A O 1
ATOM 559 N N . LEU A 1 71 ? 17.736 2.520 -6.141 1.00 96.56 71 LEU A N 1
ATOM 560 C CA . LEU A 1 71 ? 16.390 2.866 -5.666 1.00 96.56 71 LEU A CA 1
ATOM 561 C C . LEU A 1 71 ? 15.831 4.126 -6.334 1.00 96.56 71 LEU A C 1
ATOM 563 O O . LEU A 1 71 ? 14.654 4.426 -6.185 1.00 96.56 71 LEU A O 1
ATOM 567 N N . THR A 1 72 ? 16.668 4.862 -7.063 1.00 96.44 72 THR A N 1
ATOM 568 C CA . THR A 1 72 ? 16.315 6.084 -7.791 1.00 96.44 72 THR A CA 1
ATOM 569 C C . THR A 1 72 ? 17.009 6.090 -9.149 1.00 96.44 72 THR A C 1
ATOM 571 O O . THR A 1 72 ? 18.007 5.392 -9.354 1.00 96.44 72 THR A O 1
ATOM 574 N N . GLY A 1 73 ? 16.489 6.866 -10.097 1.00 94.69 73 GLY A N 1
ATOM 575 C CA . GLY A 1 73 ? 17.078 6.951 -11.431 1.00 94.69 73 GLY A CA 1
ATOM 576 C C . GLY A 1 73 ? 16.400 7.982 -12.319 1.00 94.69 73 GLY A C 1
ATOM 577 O O . GLY A 1 73 ? 15.725 8.883 -11.833 1.00 94.69 73 GLY A O 1
ATOM 578 N N . TRP A 1 74 ? 16.584 7.839 -13.625 1.00 95.94 74 TRP A N 1
ATOM 579 C CA . TRP A 1 74 ? 15.943 8.657 -14.650 1.00 95.94 74 TRP A CA 1
ATOM 580 C C . TRP A 1 74 ? 15.172 7.733 -15.585 1.00 95.94 74 TRP A C 1
ATOM 582 O O . TRP A 1 74 ? 15.709 6.696 -15.973 1.00 95.94 74 TRP A O 1
ATOM 592 N N . SER A 1 75 ? 13.928 8.083 -15.896 1.00 94.88 75 SER A N 1
ATOM 593 C CA . SER A 1 75 ? 13.144 7.444 -16.955 1.00 94.88 75 SER A CA 1
ATOM 594 C C . SER A 1 75 ? 13.066 8.372 -18.153 1.00 94.88 75 SER A C 1
ATOM 596 O O . SER A 1 75 ? 13.010 9.582 -17.963 1.00 94.88 75 SER A O 1
ATOM 598 N N . ASN A 1 76 ? 13.041 7.806 -19.360 1.00 95.25 76 ASN A N 1
ATOM 599 C CA . ASN A 1 76 ? 12.846 8.536 -20.615 1.00 95.25 76 ASN A CA 1
ATOM 600 C C . ASN A 1 76 ? 11.412 8.405 -21.166 1.00 95.25 76 ASN A C 1
ATOM 602 O O . ASN A 1 76 ? 11.150 8.881 -22.267 1.00 95.25 76 ASN A O 1
ATOM 606 N N . ASP A 1 77 ? 10.493 7.763 -20.435 1.00 92.38 77 ASP A N 1
ATOM 607 C CA . ASP A 1 77 ? 9.199 7.338 -20.991 1.00 92.38 77 ASP A CA 1
ATOM 608 C C . ASP A 1 77 ? 8.218 8.498 -21.229 1.00 92.38 77 ASP A C 1
ATOM 610 O O . ASP A 1 77 ? 7.492 8.507 -22.222 1.00 92.38 77 ASP A O 1
ATOM 614 N N . TRP A 1 78 ? 8.206 9.504 -20.349 1.00 91.06 78 TRP A N 1
ATOM 615 C CA . TRP A 1 78 ? 7.323 10.674 -20.458 1.00 91.06 78 TRP A CA 1
ATOM 616 C C . TRP A 1 78 ? 8.080 11.980 -20.264 1.00 91.06 78 TRP A C 1
ATOM 618 O O . TRP A 1 78 ? 9.134 12.002 -19.637 1.00 91.06 78 TRP A O 1
ATOM 628 N N . TYR A 1 79 ? 7.507 13.081 -20.761 1.00 89.62 79 TYR A N 1
ATOM 629 C CA . TYR A 1 79 ? 7.976 14.455 -20.522 1.00 89.62 79 TYR A CA 1
ATOM 630 C C . TYR A 1 79 ? 9.439 14.726 -20.919 1.00 89.62 79 TYR A C 1
ATOM 632 O O . TYR A 1 79 ? 10.107 15.534 -20.283 1.00 89.62 79 TYR A O 1
ATOM 640 N N . SER A 1 80 ? 9.951 14.049 -21.956 1.00 92.06 80 SER A N 1
ATOM 641 C CA . SER A 1 80 ? 11.387 14.061 -22.314 1.00 92.06 80 SER A CA 1
ATOM 642 C C . SER A 1 80 ? 12.308 13.565 -21.186 1.00 92.06 80 SER A C 1
ATOM 644 O O . SER A 1 80 ? 13.508 13.830 -21.167 1.00 92.06 80 SER A O 1
ATOM 646 N N . GLY A 1 81 ? 11.721 12.813 -20.264 1.00 94.25 81 GLY A N 1
ATOM 647 C CA . GLY A 1 81 ? 12.332 12.178 -19.122 1.00 94.25 81 GLY A CA 1
ATOM 648 C C . GLY A 1 81 ? 12.051 12.871 -17.792 1.00 94.25 81 GLY A C 1
ATOM 649 O O . GLY A 1 81 ? 11.777 14.069 -17.713 1.00 94.25 81 GLY A O 1
ATOM 650 N N . PHE A 1 82 ? 12.099 12.087 -16.717 1.00 94.06 82 PHE A N 1
ATOM 651 C CA . PHE A 1 82 ? 11.843 12.565 -15.361 1.00 94.06 82 PHE A CA 1
ATOM 652 C C . PHE A 1 82 ? 12.568 11.713 -14.306 1.00 94.06 82 PHE A C 1
ATOM 654 O O . PHE A 1 82 ? 12.884 10.538 -14.539 1.00 94.06 82 PHE A O 1
ATOM 661 N N . PRO A 1 83 ? 12.847 12.285 -13.117 1.00 95.00 83 PRO A N 1
ATOM 662 C CA . PRO A 1 83 ? 13.565 11.574 -12.072 1.00 95.00 83 PRO A CA 1
ATOM 663 C C . PRO A 1 83 ? 12.656 10.574 -11.344 1.00 95.00 83 PRO A C 1
ATOM 665 O O . PRO A 1 83 ? 11.659 10.941 -10.720 1.00 95.00 83 PRO A O 1
ATOM 668 N N . MET A 1 84 ? 13.047 9.302 -11.356 1.00 94.81 84 MET A N 1
ATOM 669 C CA . MET A 1 84 ? 12.350 8.214 -10.677 1.00 94.81 84 MET A CA 1
ATOM 670 C C . MET A 1 84 ? 12.712 8.144 -9.196 1.00 94.81 84 MET A C 1
ATOM 672 O O . MET A 1 84 ? 13.897 8.136 -8.851 1.00 94.81 84 MET A O 1
ATOM 676 N N . TYR A 1 85 ? 11.701 8.058 -8.323 1.00 93.50 85 TYR A N 1
ATOM 677 C CA . TYR A 1 85 ? 11.852 7.937 -6.860 1.00 93.50 85 TYR A CA 1
ATOM 678 C C . TYR A 1 85 ? 12.753 8.997 -6.206 1.00 93.50 85 TYR A C 1
ATOM 680 O O . TYR A 1 85 ? 13.228 8.821 -5.088 1.00 93.50 85 TYR A O 1
ATOM 688 N N . ARG A 1 86 ? 12.973 10.136 -6.872 1.00 93.06 86 ARG A N 1
ATOM 689 C CA . ARG A 1 86 ? 13.698 11.266 -6.279 1.00 93.06 86 ARG A CA 1
ATOM 690 C C . ARG A 1 86 ? 12.825 12.062 -5.312 1.00 93.06 86 ARG A C 1
ATOM 692 O O . ARG A 1 86 ? 13.321 12.522 -4.291 1.00 93.06 86 ARG A O 1
ATOM 699 N N . PHE A 1 87 ? 11.544 12.199 -5.650 1.00 89.81 87 PHE A N 1
ATOM 700 C CA . PHE A 1 87 ? 10.551 12.976 -4.898 1.00 89.81 87 PHE A CA 1
ATOM 701 C C . PHE A 1 87 ? 9.366 12.131 -4.410 1.00 89.81 87 PHE A C 1
ATOM 703 O O . PHE A 1 87 ? 8.474 12.649 -3.748 1.00 89.81 87 PHE A O 1
ATOM 710 N N . TYR A 1 88 ? 9.360 10.836 -4.734 1.00 89.12 88 TYR A N 1
ATOM 711 C CA . TYR A 1 88 ? 8.298 9.896 -4.382 1.00 89.12 88 TYR A CA 1
ATOM 712 C C . TYR A 1 88 ? 8.804 8.812 -3.433 1.00 89.12 88 TYR A C 1
ATOM 714 O O . TYR A 1 88 ? 9.991 8.494 -3.374 1.00 89.12 88 TYR A O 1
ATOM 722 N N . MET A 1 89 ? 7.866 8.221 -2.703 1.00 91.75 89 MET A N 1
ATOM 723 C CA . MET A 1 89 ? 8.114 7.251 -1.650 1.00 91.75 89 MET A CA 1
ATOM 724 C C . MET A 1 89 ? 8.475 5.899 -2.272 1.00 91.75 89 MET A C 1
ATOM 726 O O . MET A 1 89 ? 7.652 5.269 -2.934 1.00 91.75 89 MET A O 1
ATOM 730 N N . VAL A 1 90 ? 9.700 5.430 -2.032 1.00 95.44 90 VAL A N 1
ATOM 731 C CA . VAL A 1 90 ? 10.175 4.130 -2.541 1.00 95.44 90 VAL A CA 1
ATOM 732 C C . VAL A 1 90 ? 9.664 2.946 -1.714 1.00 95.44 90 VAL A C 1
ATOM 734 O O . VAL A 1 90 ? 9.461 1.857 -2.239 1.00 95.44 90 VAL A O 1
ATOM 737 N N . VAL A 1 91 ? 9.401 3.156 -0.421 1.00 96.44 91 VAL A N 1
ATOM 738 C CA . VAL A 1 91 ? 9.009 2.083 0.508 1.00 96.44 91 VAL A CA 1
ATOM 739 C C . VAL A 1 91 ? 7.701 1.389 0.094 1.00 96.44 91 VAL A C 1
ATOM 741 O O . VAL A 1 91 ? 7.709 0.161 0.021 1.00 96.44 91 VAL A O 1
ATOM 744 N N . PRO A 1 92 ? 6.603 2.099 -0.249 1.00 95.25 92 PRO A N 1
ATOM 745 C CA . PRO A 1 92 ? 5.394 1.438 -0.741 1.00 95.25 92 PRO A CA 1
ATOM 746 C C . PRO A 1 92 ? 5.639 0.639 -2.025 1.00 95.25 92 PRO A C 1
ATOM 748 O O . PRO A 1 92 ? 5.109 -0.457 -2.167 1.00 95.25 92 PRO A O 1
ATOM 751 N N . ALA A 1 93 ? 6.480 1.143 -2.933 1.00 96.50 93 ALA A N 1
ATOM 752 C CA . ALA A 1 93 ? 6.809 0.440 -4.169 1.00 96.50 93 ALA A CA 1
ATOM 753 C C . ALA A 1 93 ? 7.568 -0.865 -3.902 1.00 96.50 93 ALA A C 1
ATOM 755 O O . ALA A 1 93 ? 7.218 -1.898 -4.462 1.00 96.50 93 ALA A O 1
ATOM 756 N N . LEU A 1 94 ? 8.545 -0.853 -2.993 1.00 97.81 94 LEU A N 1
ATOM 757 C CA . LEU A 1 94 ? 9.239 -2.072 -2.570 1.00 97.81 94 LEU A CA 1
ATOM 758 C C . LEU A 1 94 ? 8.282 -3.071 -1.910 1.00 97.81 94 LEU A C 1
ATOM 760 O O . LEU A 1 94 ? 8.373 -4.263 -2.181 1.00 97.81 94 LEU A O 1
ATOM 764 N N . ALA A 1 95 ? 7.335 -2.600 -1.092 1.00 98.12 95 ALA A N 1
ATOM 765 C CA . ALA A 1 95 ? 6.317 -3.464 -0.500 1.00 98.12 95 ALA A CA 1
ATOM 766 C C . ALA A 1 95 ? 5.435 -4.131 -1.570 1.00 98.12 95 ALA A C 1
ATOM 768 O O . ALA A 1 95 ? 5.169 -5.327 -1.471 1.00 98.12 95 ALA A O 1
ATOM 769 N N . VAL A 1 96 ? 5.042 -3.392 -2.619 1.00 97.88 96 VAL A N 1
ATOM 770 C CA . VAL A 1 96 ? 4.334 -3.964 -3.779 1.00 97.88 96 VAL A CA 1
ATOM 771 C C . VAL A 1 96 ? 5.170 -5.062 -4.422 1.00 97.88 96 VAL A C 1
ATOM 773 O O . VAL A 1 96 ? 4.659 -6.157 -4.626 1.00 97.88 96 VAL A O 1
ATOM 776 N N . LEU A 1 97 ? 6.453 -4.804 -4.684 1.00 98.06 97 LEU A N 1
ATOM 777 C CA . LEU A 1 97 ? 7.334 -5.770 -5.341 1.00 98.06 97 LEU A CA 1
ATOM 778 C C . LEU A 1 97 ? 7.606 -7.021 -4.502 1.00 98.06 97 LEU A C 1
ATOM 780 O O . LEU A 1 97 ? 7.750 -8.097 -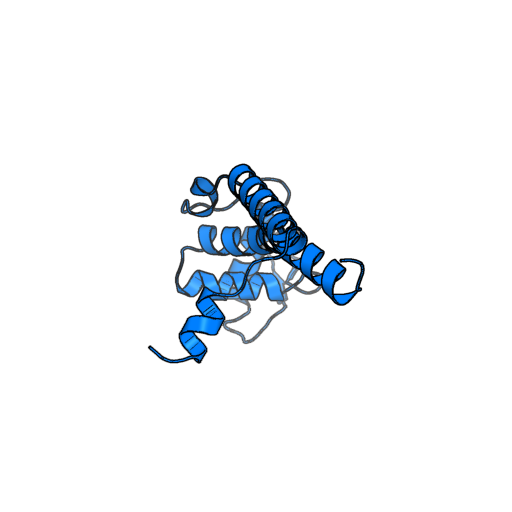5.066 1.00 98.06 97 LEU A O 1
ATOM 784 N N . ILE A 1 98 ? 7.633 -6.914 -3.170 1.00 98.44 98 ILE A N 1
ATOM 785 C CA . ILE A 1 98 ? 7.741 -8.083 -2.282 1.00 98.44 98 ILE A CA 1
ATOM 786 C C . ILE A 1 98 ? 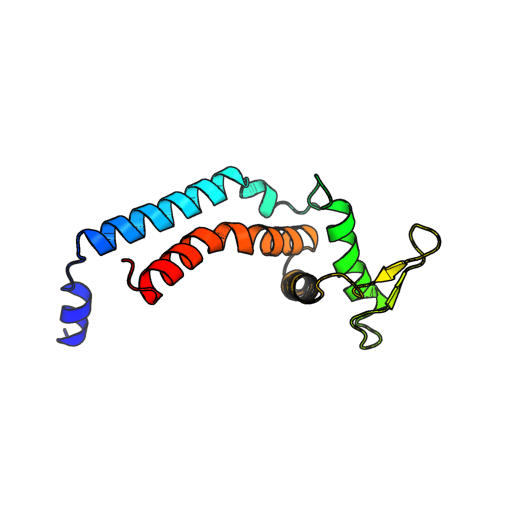6.494 -8.966 -2.399 1.00 98.44 98 ILE A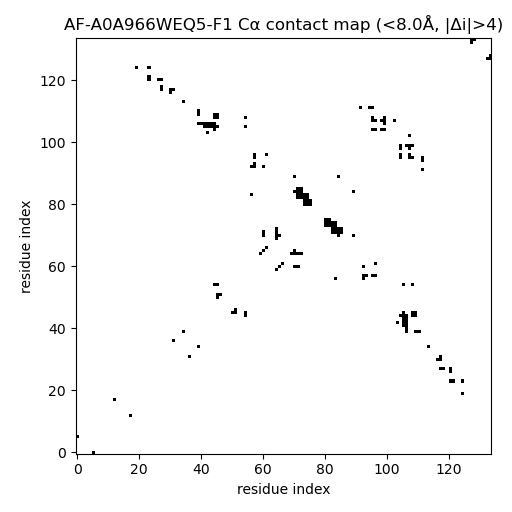 C 1
ATOM 788 O O . ILE A 1 98 ? 6.611 -10.188 -2.459 1.00 98.44 98 ILE A O 1
ATOM 792 N N . VAL A 1 99 ? 5.302 -8.367 -2.446 1.00 98.31 99 VAL A N 1
ATOM 793 C CA . VAL A 1 99 ? 4.047 -9.117 -2.616 1.00 98.31 99 VAL A CA 1
ATOM 794 C C . VAL A 1 99 ? 3.919 -9.674 -4.043 1.00 98.31 99 VAL A C 1
ATOM 796 O O . VAL A 1 99 ? 3.423 -10.787 -4.213 1.00 98.31 99 VAL A O 1
ATOM 799 N N . ASP A 1 100 ? 4.427 -8.952 -5.049 1.00 98.19 100 ASP A N 1
ATOM 800 C CA . ASP A 1 100 ? 4.481 -9.371 -6.463 1.00 98.19 100 ASP A CA 1
ATOM 801 C C . ASP A 1 100 ? 5.286 -10.669 -6.673 1.00 98.19 100 ASP A C 1
ATOM 803 O O . ASP A 1 100 ? 5.068 -11.389 -7.641 1.00 98.19 100 ASP A O 1
ATOM 807 N N . LEU A 1 101 ? 6.174 -11.034 -5.736 1.00 97.75 101 LEU A N 1
ATOM 808 C CA . LEU A 1 101 ? 6.907 -12.307 -5.793 1.00 97.75 101 LEU A CA 1
ATOM 809 C C . LEU A 1 101 ? 5.992 -13.539 -5.715 1.00 97.75 101 LEU A C 1
ATOM 811 O O . LEU A 1 101 ? 6.387 -14.618 -6.154 1.00 97.75 101 LEU A O 1
ATOM 815 N N . ILE A 1 102 ? 4.804 -13.402 -5.117 1.00 97.88 102 ILE A N 1
ATOM 816 C CA . ILE A 1 102 ? 3.881 -14.518 -4.851 1.00 97.88 102 ILE A CA 1
ATOM 817 C C . ILE A 1 102 ? 2.457 -14.285 -5.371 1.00 97.88 102 ILE A C 1
ATOM 819 O O . ILE A 1 102 ? 1.663 -15.224 -5.410 1.00 97.88 102 ILE A O 1
ATOM 823 N N . LEU A 1 103 ? 2.113 -13.056 -5.762 1.00 97.69 103 LEU A N 1
ATOM 824 C CA . LEU A 1 103 ? 0.805 -12.684 -6.301 1.00 97.69 103 LEU A CA 1
ATOM 825 C C . LEU A 1 103 ? 0.977 -11.858 -7.580 1.00 97.69 103 LEU A C 1
ATOM 827 O O . LEU A 1 103 ? 1.939 -11.112 -7.680 1.00 97.69 103 LEU A O 1
ATOM 831 N N . PRO A 1 104 ? 0.028 -11.906 -8.533 1.00 97.69 104 PRO A N 1
ATOM 832 C CA . PRO A 1 104 ? 0.076 -11.052 -9.717 1.00 97.69 104 PRO A CA 1
ATOM 833 C C . PRO A 1 104 ? 0.197 -9.558 -9.379 1.00 97.69 104 PRO A C 1
ATOM 835 O O . PRO A 1 104 ? -0.535 -9.057 -8.522 1.00 97.69 104 PRO A O 1
ATOM 838 N N . TYR A 1 105 ? 1.034 -8.836 -10.126 1.00 97.50 105 TYR A N 1
ATOM 839 C CA . TYR A 1 105 ? 1.355 -7.417 -9.925 1.00 97.50 105 TYR A CA 1
ATOM 840 C C . TYR A 1 105 ? 0.161 -6.507 -9.621 1.00 97.50 105 TYR A C 1
ATOM 842 O O . TYR A 1 105 ? 0.186 -5.723 -8.673 1.00 97.50 105 TYR A O 1
ATOM 850 N N . GLY A 1 106 ? -0.924 -6.631 -10.392 1.00 96.69 106 GLY A N 1
ATOM 851 C CA . GLY A 1 106 ? -2.130 -5.831 -10.177 1.00 96.69 106 GLY A CA 1
ATOM 852 C C . GLY A 1 106 ? -2.770 -6.074 -8.806 1.00 96.69 106 GLY A C 1
ATOM 853 O O . GLY A 1 106 ? -3.184 -5.127 -8.137 1.00 96.69 106 GLY A O 1
ATOM 854 N N . ILE A 1 107 ? -2.801 -7.332 -8.356 1.00 97.69 107 ILE A N 1
ATOM 855 C CA . ILE A 1 107 ? -3.310 -7.721 -7.034 1.00 97.69 107 ILE A CA 1
ATOM 856 C C . ILE A 1 107 ? -2.356 -7.228 -5.943 1.00 97.69 107 ILE A C 1
ATOM 858 O O . ILE A 1 107 ? -2.813 -6.608 -4.984 1.00 97.69 107 ILE A O 1
ATOM 862 N N . ALA A 1 108 ? -1.046 -7.436 -6.107 1.00 97.81 108 ALA A N 1
ATOM 863 C CA . ALA A 1 108 ? -0.030 -6.973 -5.162 1.00 97.81 108 ALA A CA 1
ATOM 864 C C . ALA A 1 108 ? -0.133 -5.460 -4.914 1.00 97.81 108 ALA A C 1
ATOM 866 O O . ALA A 1 108 ? -0.190 -5.010 -3.767 1.00 97.81 108 ALA A O 1
ATOM 867 N N . LEU A 1 109 ? -0.258 -4.677 -5.988 1.00 96.69 109 LEU A N 1
ATOM 868 C CA . LEU A 1 109 ? -0.414 -3.231 -5.909 1.00 96.69 109 LEU A CA 1
ATOM 869 C C . LEU A 1 109 ? -1.695 -2.838 -5.167 1.00 96.69 109 LEU A C 1
ATOM 871 O O . LEU A 1 109 ? -1.645 -2.007 -4.259 1.00 96.69 109 LEU A O 1
ATOM 875 N N . LYS A 1 110 ? -2.833 -3.460 -5.498 1.00 97.12 110 LYS A N 1
ATOM 876 C CA . LYS A 1 110 ? -4.113 -3.173 -4.833 1.00 97.12 110 LYS A CA 1
ATOM 877 C C . LYS A 1 110 ? -4.086 -3.524 -3.350 1.00 97.12 110 LYS A C 1
ATOM 879 O O . LYS A 1 110 ? -4.568 -2.723 -2.558 1.00 97.12 110 LYS A O 1
ATOM 884 N N . ILE A 1 111 ? -3.485 -4.652 -2.963 1.00 97.25 111 ILE A N 1
ATOM 885 C CA . ILE A 1 111 ? -3.333 -5.047 -1.553 1.00 97.25 111 ILE A CA 1
ATOM 886 C C . ILE A 1 111 ? -2.572 -3.973 -0.772 1.00 97.25 111 ILE A C 1
ATOM 888 O O . ILE A 1 111 ? -3.045 -3.529 0.274 1.00 97.25 111 ILE A O 1
ATOM 892 N N . ILE A 1 112 ? -1.423 -3.523 -1.283 1.00 97.12 112 ILE A N 1
ATOM 893 C CA . ILE A 1 112 ? -0.623 -2.496 -0.604 1.00 97.12 112 ILE A CA 1
ATOM 894 C C . ILE A 1 112 ? -1.350 -1.147 -0.581 1.00 97.12 112 ILE A C 1
ATOM 896 O O . ILE A 1 112 ? -1.323 -0.464 0.442 1.00 97.12 112 ILE A O 1
ATOM 900 N N . ALA A 1 113 ? -2.048 -0.785 -1.660 1.00 94.94 113 ALA A N 1
ATOM 901 C CA . ALA A 1 113 ? -2.818 0.454 -1.728 1.00 94.94 113 ALA A CA 1
ATOM 902 C C . ALA A 1 113 ? -3.944 0.505 -0.678 1.00 94.94 113 ALA A C 1
ATOM 904 O O . ALA A 1 113 ? -4.119 1.527 -0.013 1.00 94.94 113 ALA A O 1
ATOM 905 N N . VAL A 1 114 ? -4.688 -0.591 -0.483 1.00 96.44 114 VAL A N 1
ATOM 906 C CA . VAL A 1 114 ? -5.795 -0.620 0.490 1.00 96.44 114 VAL A CA 1
ATOM 907 C C . VAL A 1 114 ? -5.336 -0.821 1.933 1.00 96.44 114 VAL A C 1
ATOM 909 O O . VAL A 1 114 ? -6.091 -0.521 2.857 1.00 96.44 114 VAL A O 1
ATOM 912 N N . LEU A 1 115 ? -4.111 -1.309 2.157 1.00 96.56 115 LEU A N 1
ATOM 913 C CA . LEU A 1 115 ? -3.614 -1.657 3.489 1.00 96.56 115 LEU A CA 1
ATOM 914 C C . LEU A 1 115 ? -3.680 -0.471 4.461 1.00 96.56 115 LEU A C 1
ATOM 916 O O . LEU A 1 115 ? -4.125 -0.631 5.597 1.00 96.56 115 LEU A O 1
ATOM 920 N N . GLY A 1 116 ? -3.291 0.726 4.013 1.00 93.50 116 GLY A N 1
ATOM 921 C CA . GLY A 1 116 ? -3.375 1.947 4.824 1.00 93.50 116 GLY A CA 1
ATOM 922 C C . GLY A 1 116 ? -4.810 2.298 5.232 1.00 93.50 116 GLY A C 1
ATOM 923 O O . GLY A 1 116 ? -5.061 2.644 6.383 1.00 93.50 116 GLY A O 1
ATOM 924 N N . ILE A 1 117 ? -5.768 2.134 4.316 1.00 95.94 117 ILE A N 1
ATOM 925 C CA . ILE A 1 117 ? -7.192 2.399 4.565 1.00 95.94 117 ILE A CA 1
ATOM 926 C C . ILE A 1 117 ? -7.747 1.402 5.589 1.00 95.94 117 ILE A C 1
ATOM 928 O O . ILE A 1 117 ? -8.381 1.795 6.565 1.00 95.94 117 ILE A O 1
ATOM 932 N N . LEU A 1 118 ? -7.476 0.109 5.398 1.00 97.81 118 LEU A N 1
ATOM 933 C CA . LEU A 1 118 ? -8.013 -0.955 6.251 1.00 97.81 118 LEU A CA 1
ATOM 934 C C . LEU A 1 118 ? -7.405 -0.959 7.660 1.00 97.81 118 LEU A C 1
ATOM 936 O O . LEU A 1 118 ? -8.069 -1.359 8.618 1.00 97.81 118 LEU A O 1
ATOM 940 N N . THR A 1 119 ? -6.158 -0.502 7.799 1.00 97.25 119 THR A N 1
ATOM 941 C CA . THR A 1 119 ? -5.468 -0.414 9.096 1.00 97.25 119 THR A CA 1
ATOM 942 C C . THR A 1 119 ? -5.800 0.854 9.875 1.00 97.25 119 THR A C 1
ATOM 944 O O . THR A 1 119 ? -5.635 0.865 11.096 1.00 97.25 119 THR A O 1
ATOM 947 N N . LEU A 1 120 ? -6.327 1.895 9.220 1.00 97.31 120 LEU A N 1
ATOM 948 C CA . LEU A 1 120 ? -6.605 3.186 9.848 1.00 97.31 120 LEU A CA 1
ATOM 949 C C . LEU A 1 120 ? -7.482 3.081 11.114 1.00 97.31 120 LEU A C 1
ATOM 951 O O . LEU A 1 120 ? -7.052 3.614 12.137 1.00 97.31 120 LEU A O 1
ATOM 955 N N . PRO A 1 121 ? -8.626 2.359 11.139 1.00 97.88 121 PRO A N 1
ATOM 956 C CA . PRO A 1 121 ? -9.445 2.261 12.353 1.00 97.88 121 PRO A CA 1
ATOM 957 C C . PRO A 1 121 ? -8.692 1.653 13.544 1.00 97.88 121 PRO A C 1
ATOM 959 O O . PRO A 1 121 ? -8.840 2.107 14.681 1.00 97.88 121 PRO A O 1
ATOM 962 N N . VAL A 1 122 ? -7.843 0.653 13.285 1.00 97.50 122 VAL A N 1
ATOM 963 C CA . VAL A 1 122 ? -7.009 0.013 14.312 1.00 97.50 122 VAL A CA 1
ATOM 964 C C . VAL A 1 122 ? -5.944 0.988 14.812 1.00 97.50 122 VAL A C 1
ATOM 966 O O . VAL A 1 122 ? -5.765 1.121 16.021 1.00 97.50 122 VAL A O 1
ATOM 969 N N . CYS A 1 123 ? -5.272 1.706 13.908 1.00 97.31 123 CYS A N 1
ATOM 970 C CA . CYS A 1 123 ? -4.271 2.716 14.254 1.00 97.31 123 CYS A CA 1
ATOM 971 C C . CYS A 1 123 ? -4.870 3.855 15.090 1.00 97.31 123 CYS A C 1
ATOM 973 O O . CYS A 1 123 ? -4.279 4.248 16.095 1.00 97.31 123 CYS A O 1
ATOM 975 N N . THR A 1 124 ? -6.062 4.343 14.738 1.00 96.25 124 THR A N 1
ATOM 976 C CA . THR A 1 124 ? -6.774 5.379 15.502 1.00 96.25 124 THR A CA 1
ATOM 977 C C . THR A 1 124 ? -7.168 4.884 16.894 1.00 96.25 124 THR A C 1
ATOM 979 O O . THR A 1 124 ? -6.986 5.603 17.878 1.00 96.25 124 THR A O 1
ATOM 982 N N . TRP A 1 125 ? -7.650 3.643 17.011 1.00 96.88 125 TRP A N 1
ATOM 983 C CA . TRP A 1 125 ? -7.946 3.044 18.313 1.00 96.88 125 TRP A CA 1
ATOM 984 C C . TRP A 1 125 ? -6.688 2.874 19.176 1.00 96.88 125 TRP A C 1
ATOM 986 O O . TRP A 1 125 ? -6.698 3.235 20.355 1.00 96.88 125 TRP A O 1
ATOM 996 N N . LEU A 1 126 ? -5.592 2.371 18.596 1.00 96.81 126 LEU A N 1
ATOM 997 C CA . LEU A 1 126 ? -4.306 2.236 19.286 1.00 96.81 126 LEU A CA 1
ATOM 998 C C . LEU A 1 126 ? -3.784 3.592 19.757 1.00 96.81 126 LEU A C 1
ATOM 1000 O O . LEU A 1 126 ? -3.352 3.707 20.901 1.00 96.81 126 LEU A O 1
ATOM 1004 N N . PHE A 1 127 ? -3.875 4.619 18.911 1.00 96.62 127 PHE A N 1
ATOM 1005 C CA . PHE A 1 127 ? -3.525 5.986 19.277 1.00 96.62 127 PHE A CA 1
ATOM 1006 C C . PHE A 1 127 ? -4.333 6.464 20.487 1.00 96.62 127 PHE A C 1
ATOM 1008 O O . PHE A 1 127 ? -3.737 6.849 21.489 1.00 96.62 127 PHE A O 1
ATOM 1015 N N . GLY A 1 128 ? -5.668 6.368 20.449 1.00 95.25 128 GLY A N 1
ATOM 1016 C CA . GLY A 1 128 ? -6.523 6.785 21.568 1.00 95.25 128 GLY A CA 1
ATOM 1017 C C . GLY A 1 128 ? -6.219 6.026 22.863 1.00 95.25 128 GLY A C 1
ATOM 1018 O O . GLY A 1 128 ? -6.156 6.620 23.939 1.00 95.25 128 GLY A O 1
ATOM 1019 N N . LYS A 1 129 ? -5.940 4.723 22.754 1.00 93.12 129 LYS A N 1
ATOM 1020 C CA . LYS A 1 129 ? -5.571 3.874 23.890 1.00 93.12 129 LYS A CA 1
ATOM 1021 C C . LYS A 1 129 ? -4.213 4.247 24.488 1.00 93.12 129 LYS A C 1
ATOM 1023 O O . LYS A 1 129 ? -4.083 4.328 25.706 1.00 93.12 129 LYS A O 1
ATOM 1028 N N . PHE A 1 130 ? -3.192 4.475 23.662 1.00 95.62 130 PHE A N 1
ATOM 1029 C CA . PHE A 1 130 ? -1.853 4.837 24.142 1.00 95.62 130 PHE A CA 1
ATOM 1030 C C . PHE A 1 130 ? -1.773 6.285 24.633 1.00 95.62 130 PHE A C 1
ATOM 1032 O O . PHE A 1 130 ? -1.032 6.565 25.574 1.00 95.62 130 PHE A O 1
ATOM 1039 N N . ALA A 1 131 ? -2.590 7.176 24.070 1.00 96.25 131 ALA A N 1
ATOM 1040 C CA . ALA A 1 131 ? -2.767 8.545 24.544 1.00 96.25 131 ALA A CA 1
ATOM 1041 C C . ALA A 1 131 ? -3.625 8.650 25.822 1.00 96.25 131 ALA A C 1
ATOM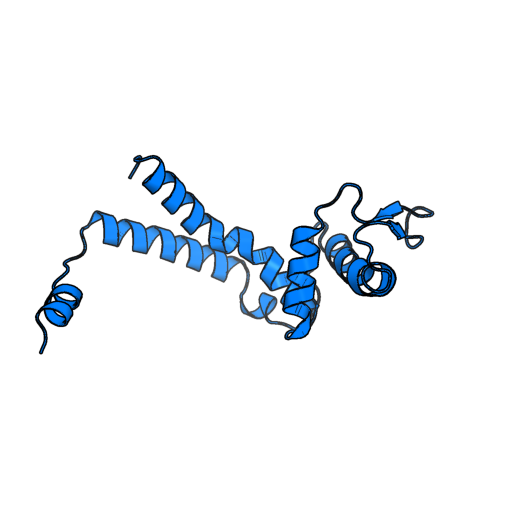 1043 O O . ALA A 1 131 ? -3.728 9.735 26.388 1.00 96.25 131 ALA A O 1
ATOM 1044 N N . LYS A 1 132 ? -4.206 7.537 26.304 1.00 90.44 132 LYS A N 1
ATOM 1045 C CA . LYS A 1 132 ? -5.106 7.471 27.475 1.00 90.44 132 LYS A CA 1
ATOM 1046 C C . LYS A 1 132 ? -6.400 8.286 27.316 1.00 90.44 132 LYS A C 1
ATOM 1048 O O . LYS A 1 132 ? -6.948 8.774 28.299 1.00 90.44 132 LYS A O 1
ATOM 1053 N N . PHE A 1 133 ? -6.895 8.420 26.086 1.00 86.44 133 PHE A N 1
ATOM 1054 C CA . PHE A 1 133 ? -8.234 8.957 25.812 1.00 86.44 133 PHE A CA 1
ATOM 1055 C C . PHE A 1 133 ? -9.339 7.904 25.978 1.00 86.44 133 PHE A C 1
ATOM 1057 O O . PHE A 1 133 ? -10.514 8.258 26.044 1.00 86.44 133 PHE A O 1
ATOM 1064 N N . LEU A 1 134 ? -8.957 6.622 26.012 1.00 78.31 134 LEU A N 1
ATOM 1065 C CA . LEU A 1 134 ? -9.825 5.451 26.129 1.00 78.31 134 LEU A CA 1
ATOM 1066 C C . LEU A 1 134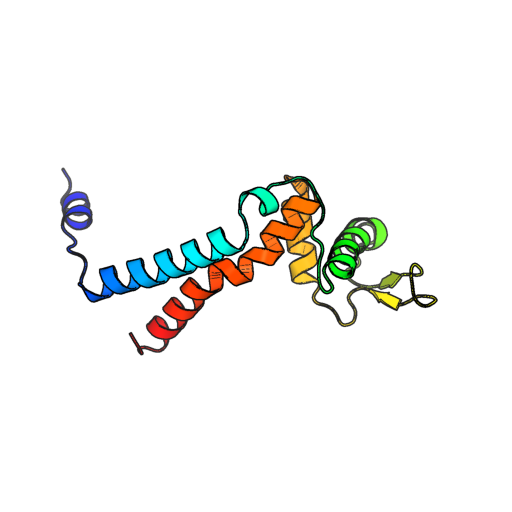 ? -9.441 4.642 27.367 1.00 78.31 134 LEU A C 1
ATOM 1068 O O . LEU A 1 134 ? -8.237 4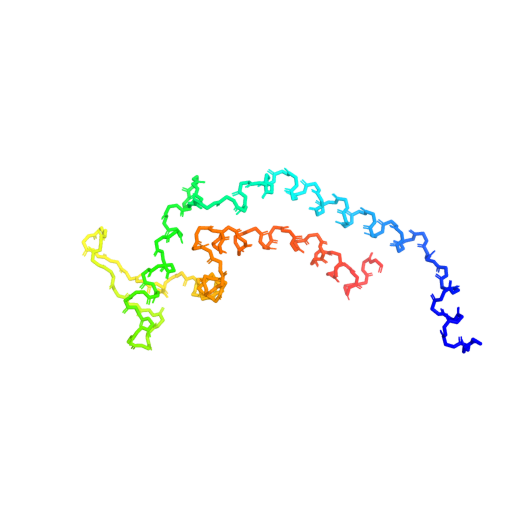.336 27.518 1.00 78.31 134 LEU A O 1
#

Solvent-accessible surface area (backbone atoms only — not comparable to full-atom values): 7719 Å² total; per-residue (Å²): 134,58,72,67,60,50,54,66,75,63,62,79,75,50,72,67,57,50,51,51,50,51,53,36,52,50,51,32,49,52,53,46,62,74,62,38,61,71,64,40,70,34,94,46,72,68,74,63,89,67,35,62,62,62,61,46,51,40,52,48,39,61,75,65,23,46,83,70,79,34,80,52,52,75,43,73,88,53,88,92,31,49,70,36,51,74,90,48,76,52,66,66,33,52,53,21,54,61,42,35,76,82,36,61,58,32,26,19,41,40,52,56,64,45,45,62,66,55,44,40,50,56,52,53,51,51,48,36,46,76,72,63,78,97

pLDDT: mean 92.17, std 10.04, range [56.97, 98.44]